Protein AF-A0A9E5N9U9-F1 (afdb_monomer_lite)

Secondary structure (DSSP, 8-state):
---SS-HHHHHHHHHHHHHHHHHHHHHHHHHHHHTT-HHHHHHHHHHHHHHHHHHHHHHHHHHHHHHH-TT-HHHHHHHHHHHHHHHHHTT-

Structure (mmCIF, N/CA/C/O backbone):
data_AF-A0A9E5N9U9-F1
#
_entry.id   AF-A0A9E5N9U9-F1
#
loop_
_atom_site.group_PDB
_atom_site.id
_atom_site.type_symbol
_atom_site.label_atom_id
_atom_site.label_alt_id
_atom_site.label_comp_id
_atom_site.label_asym_id
_atom_site.label_entity_id
_atom_site.label_seq_id
_atom_site.pdbx_PDB_ins_code
_atom_site.Cartn_x
_atom_site.Cartn_y
_atom_site.Cartn_z
_atom_site.occupancy
_atom_site.B_iso_or_equiv
_atom_site.auth_seq_id
_atom_site.auth_comp_id
_atom_site.auth_asym_id
_atom_site.auth_atom_id
_atom_site.pdbx_PDB_model_num
ATOM 1 N N . MET A 1 1 ? 27.899 -3.140 -14.387 1.00 47.84 1 MET A N 1
ATOM 2 C CA . MET A 1 1 ? 27.687 -2.300 -13.190 1.00 47.84 1 MET A CA 1
ATOM 3 C C . MET A 1 1 ? 27.108 -3.209 -12.120 1.00 47.84 1 MET A C 1
ATOM 5 O O . MET A 1 1 ? 26.216 -3.971 -12.453 1.00 47.84 1 MET A O 1
ATOM 9 N N . LYS A 1 2 ? 27.677 -3.247 -10.909 1.00 42.78 2 LYS A N 1
ATOM 10 C CA . LYS A 1 2 ? 27.134 -4.063 -9.809 1.00 42.78 2 LYS A CA 1
ATOM 11 C C . LYS A 1 2 ? 25.810 -3.419 -9.393 1.00 42.78 2 LYS A C 1
ATOM 13 O O . LYS A 1 2 ? 25.833 -2.262 -8.980 1.00 42.78 2 LYS A O 1
ATOM 18 N N . GLU A 1 3 ? 24.687 -4.106 -9.564 1.00 51.00 3 GLU A N 1
ATOM 19 C CA . GLU A 1 3 ? 23.405 -3.628 -9.042 1.00 51.00 3 GLU A CA 1
ATOM 20 C C . GLU A 1 3 ? 23.524 -3.474 -7.520 1.00 51.00 3 GLU A C 1
ATOM 22 O O . GLU A 1 3 ? 24.039 -4.357 -6.834 1.00 51.00 3 GLU A O 1
ATOM 27 N N . LEU A 1 4 ? 23.135 -2.306 -6.998 1.00 60.38 4 LEU A N 1
ATOM 28 C CA . LEU A 1 4 ? 23.250 -1.974 -5.572 1.00 60.38 4 LEU A CA 1
ATOM 29 C C . LEU A 1 4 ? 22.311 -2.832 -4.707 1.00 60.38 4 LEU A C 1
ATOM 31 O O . LEU A 1 4 ? 22.592 -3.028 -3.527 1.00 60.38 4 LEU A O 1
ATOM 35 N N . ILE A 1 5 ? 21.233 -3.360 -5.298 1.00 61.19 5 ILE A N 1
ATOM 36 C CA . ILE A 1 5 ? 20.288 -4.319 -4.717 1.00 61.19 5 ILE A 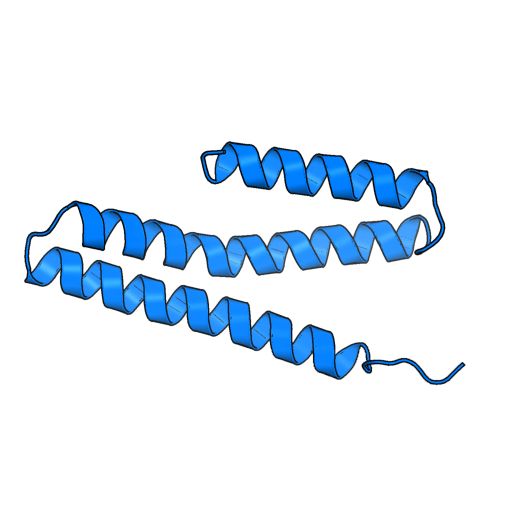CA 1
ATOM 37 C C . ILE A 1 5 ? 19.765 -5.193 -5.867 1.00 61.19 5 ILE A C 1
ATOM 39 O O . ILE A 1 5 ? 19.350 -4.652 -6.887 1.00 61.19 5 ILE A O 1
ATOM 43 N N . ASP A 1 6 ? 19.786 -6.515 -5.693 1.00 80.44 6 ASP A N 1
ATOM 44 C CA . ASP A 1 6 ? 19.175 -7.475 -6.624 1.00 80.44 6 ASP A CA 1
ATOM 45 C C . ASP A 1 6 ? 17.651 -7.254 -6.666 1.00 80.44 6 ASP A C 1
ATOM 47 O O . ASP A 1 6 ? 17.002 -7.136 -5.618 1.00 80.44 6 ASP A O 1
ATOM 51 N N . GLU A 1 7 ? 17.069 -7.194 -7.864 1.00 72.81 7 GLU A N 1
ATOM 52 C CA . GLU A 1 7 ? 15.626 -7.029 -8.073 1.00 72.81 7 GLU A CA 1
ATOM 53 C C . GLU A 1 7 ? 14.806 -8.025 -7.235 1.00 72.81 7 GLU A C 1
ATOM 55 O O . GLU A 1 7 ? 13.789 -7.660 -6.633 1.00 72.81 7 GLU A O 1
ATOM 60 N N . GLN A 1 8 ? 15.277 -9.267 -7.098 1.00 74.62 8 GLN A N 1
ATOM 61 C CA . GLN A 1 8 ? 14.604 -10.286 -6.294 1.00 74.62 8 GLN A CA 1
ATOM 62 C C . GLN A 1 8 ? 14.573 -9.928 -4.807 1.00 74.62 8 GLN A C 1
ATOM 64 O O . GLN A 1 8 ? 13.568 -10.179 -4.130 1.00 74.62 8 GLN A O 1
ATOM 69 N N . VAL A 1 9 ? 15.640 -9.316 -4.290 1.00 77.31 9 VAL A N 1
ATOM 70 C CA . VAL A 1 9 ? 15.713 -8.853 -2.897 1.00 77.31 9 VAL A CA 1
ATOM 71 C C . VAL A 1 9 ? 14.731 -7.705 -2.681 1.00 77.31 9 VAL A C 1
ATOM 73 O O . VAL A 1 9 ? 13.998 -7.711 -1.689 1.00 77.31 9 VAL A O 1
ATOM 76 N N . PHE A 1 10 ? 14.641 -6.770 -3.630 1.00 76.50 10 PHE A N 1
ATOM 77 C CA . PHE A 1 10 ? 13.674 -5.675 -3.568 1.00 76.50 10 PHE A CA 1
ATOM 78 C C . PHE A 1 10 ? 12.226 -6.187 -3.590 1.00 76.50 10 PHE A C 1
ATOM 80 O O . PHE A 1 10 ? 11.435 -5.833 -2.714 1.00 76.50 10 PHE A O 1
ATOM 87 N N . ILE A 1 11 ? 11.881 -7.078 -4.528 1.00 81.12 11 ILE A N 1
ATOM 88 C CA . ILE A 1 11 ? 10.532 -7.657 -4.638 1.00 81.12 11 ILE A CA 1
ATOM 89 C C . ILE A 1 11 ? 10.167 -8.438 -3.373 1.00 81.12 11 ILE A C 1
ATOM 91 O O . ILE A 1 11 ? 9.039 -8.340 -2.884 1.00 81.12 11 ILE A O 1
ATOM 95 N N . THR A 1 12 ? 11.112 -9.200 -2.819 1.00 83.06 12 THR A N 1
ATOM 96 C CA . THR A 1 12 ? 10.902 -9.946 -1.571 1.00 83.06 12 THR A CA 1
ATOM 97 C C . THR A 1 12 ? 10.645 -8.999 -0.402 1.00 83.06 12 THR A C 1
ATOM 99 O O . THR A 1 12 ? 9.694 -9.208 0.355 1.00 83.06 12 THR A O 1
ATOM 102 N N . GLY A 1 13 ? 11.425 -7.919 -0.291 1.00 81.88 13 GLY A N 1
ATOM 103 C CA . GLY A 1 13 ? 11.215 -6.874 0.710 1.00 81.88 13 GLY A CA 1
ATOM 104 C C . GLY A 1 13 ? 9.853 -6.195 0.568 1.00 81.88 13 GLY A C 1
ATOM 105 O O . GLY A 1 13 ? 9.133 -6.045 1.553 1.00 81.88 13 GLY A O 1
ATOM 106 N N . LEU A 1 14 ? 9.452 -5.863 -0.659 1.00 80.06 14 LEU A N 1
ATOM 107 C CA . LEU A 1 14 ? 8.172 -5.222 -0.947 1.00 80.06 14 LEU A CA 1
ATOM 108 C C . LEU A 1 14 ? 6.975 -6.126 -0.626 1.00 80.06 14 LEU A C 1
ATOM 110 O O . LEU A 1 14 ? 6.007 -5.676 -0.013 1.00 80.06 14 LEU A O 1
ATOM 114 N N . ARG A 1 15 ? 7.048 -7.415 -0.982 1.00 84.62 15 ARG A N 1
ATOM 115 C CA . ARG A 1 15 ? 6.041 -8.414 -0.587 1.00 84.62 15 ARG A CA 1
ATOM 116 C C . ARG A 1 15 ? 5.958 -8.541 0.928 1.00 84.62 15 ARG A C 1
ATOM 118 O O . ARG A 1 15 ? 4.857 -8.539 1.474 1.00 84.62 15 ARG A O 1
ATOM 125 N N . GLY A 1 16 ? 7.107 -8.611 1.601 1.00 85.00 16 GLY A N 1
ATOM 126 C CA . GLY A 1 16 ? 7.180 -8.620 3.059 1.00 85.00 16 GLY A CA 1
ATOM 127 C C . GLY A 1 16 ? 6.496 -7.396 3.665 1.00 85.00 16 GLY A C 1
ATOM 128 O O . GLY A 1 16 ? 5.642 -7.542 4.536 1.00 85.00 16 GLY A O 1
ATOM 129 N N . ALA A 1 17 ? 6.786 -6.201 3.150 1.00 81.06 17 ALA A N 1
ATOM 130 C CA . ALA A 1 17 ? 6.165 -4.956 3.590 1.00 81.06 17 ALA A CA 1
ATOM 131 C C . ALA A 1 17 ? 4.643 -4.948 3.371 1.00 81.06 17 ALA A C 1
ATOM 133 O O . ALA A 1 17 ? 3.905 -4.586 4.285 1.00 81.06 17 ALA A O 1
ATOM 134 N N . ALA A 1 18 ? 4.157 -5.399 2.210 1.00 83.25 18 ALA A N 1
ATOM 135 C CA . ALA A 1 18 ? 2.725 -5.490 1.922 1.00 83.25 18 ALA A CA 1
ATOM 136 C C . ALA A 1 18 ? 1.995 -6.421 2.908 1.00 83.25 18 ALA A C 1
ATOM 138 O O . ALA A 1 18 ? 0.945 -6.062 3.445 1.00 83.25 18 ALA A O 1
ATOM 139 N N . VAL A 1 19 ? 2.574 -7.592 3.196 1.00 88.25 19 VAL A N 1
ATOM 140 C CA . VAL A 1 19 ? 2.023 -8.554 4.164 1.00 88.25 19 VAL A CA 1
ATOM 141 C C . VAL A 1 19 ? 2.055 -7.986 5.582 1.00 88.25 19 VAL A C 1
ATOM 143 O O . VAL A 1 19 ? 1.065 -8.099 6.304 1.00 88.25 19 VAL A O 1
ATOM 146 N N . LEU A 1 20 ? 3.157 -7.346 5.981 1.00 88.44 20 LEU A N 1
ATOM 147 C CA . LEU A 1 20 ? 3.295 -6.736 7.304 1.00 88.44 20 LEU A CA 1
ATOM 148 C C . LEU A 1 20 ? 2.309 -5.586 7.513 1.00 88.44 20 LEU A C 1
ATOM 150 O O . LEU A 1 20 ? 1.692 -5.518 8.573 1.00 88.44 20 LEU A O 1
ATOM 154 N N . LEU A 1 21 ? 2.113 -4.722 6.512 1.00 85.44 21 LEU A N 1
ATOM 155 C CA . LEU A 1 21 ? 1.108 -3.656 6.553 1.00 85.44 21 LEU A CA 1
ATOM 156 C C . LEU A 1 21 ? -0.294 -4.231 6.737 1.00 85.44 21 LEU A C 1
ATOM 158 O O . LEU A 1 21 ? -1.041 -3.769 7.599 1.00 85.44 21 LEU A O 1
ATOM 162 N N . MET A 1 22 ? -0.626 -5.284 5.989 1.00 87.31 22 MET A N 1
ATOM 163 C CA . MET A 1 22 ? -1.927 -5.934 6.094 1.00 87.31 22 MET A CA 1
ATOM 164 C C . MET A 1 22 ? -2.128 -6.584 7.472 1.00 87.31 22 MET A C 1
ATOM 166 O O . MET A 1 22 ? -3.171 -6.398 8.100 1.00 87.31 22 MET A O 1
ATOM 170 N N . ALA A 1 23 ? -1.118 -7.295 7.982 1.00 89.25 23 ALA A N 1
ATOM 171 C CA . ALA A 1 23 ? -1.158 -7.925 9.299 1.00 89.25 23 ALA A CA 1
ATOM 172 C C . ALA A 1 23 ? -1.271 -6.887 10.428 1.00 89.25 23 ALA A C 1
ATOM 174 O O . ALA A 1 23 ? -2.122 -7.020 11.308 1.00 89.25 23 ALA A O 1
ATOM 175 N N . ALA A 1 24 ? -0.467 -5.821 10.378 1.00 87.31 24 ALA A N 1
ATOM 176 C CA . ALA A 1 24 ? -0.536 -4.713 11.325 1.00 87.31 24 ALA A CA 1
ATOM 177 C C . ALA A 1 24 ? -1.903 -4.016 11.272 1.00 87.31 24 ALA A C 1
ATOM 179 O O . ALA A 1 24 ? -2.491 -3.735 12.315 1.00 87.31 24 ALA A O 1
ATOM 180 N N . GLY A 1 25 ? -2.448 -3.802 10.073 1.00 87.69 25 GLY A N 1
ATOM 181 C CA . GLY A 1 25 ? -3.778 -3.236 9.888 1.00 87.69 25 GLY A CA 1
ATOM 182 C C . GLY A 1 25 ? -4.875 -4.074 10.537 1.00 87.69 25 GLY A C 1
ATOM 183 O O . GLY A 1 25 ? -5.705 -3.533 11.268 1.00 87.69 25 GLY A O 1
ATOM 184 N N . LEU A 1 26 ? -4.847 -5.399 10.355 1.00 90.75 26 LEU A N 1
ATOM 185 C CA . LEU A 1 26 ? -5.792 -6.309 11.011 1.00 90.75 26 LEU A CA 1
ATOM 186 C C . LEU A 1 26 ? -5.679 -6.219 12.537 1.00 90.75 26 LEU A C 1
ATOM 188 O O . LEU A 1 26 ? -6.697 -6.115 13.222 1.00 90.75 26 LEU A O 1
ATOM 192 N N . VAL A 1 27 ? -4.456 -6.196 13.074 1.00 91.25 27 VAL A N 1
ATOM 193 C CA . VAL A 1 27 ? -4.212 -6.048 14.517 1.00 91.25 27 VAL A CA 1
ATOM 194 C C . VAL A 1 27 ? -4.785 -4.728 15.038 1.00 91.25 27 VAL A C 1
ATOM 196 O O . VAL A 1 27 ? -5.523 -4.736 16.024 1.00 91.25 27 VAL A O 1
ATOM 199 N N . PHE A 1 28 ? -4.523 -3.604 14.368 1.00 89.00 28 PHE A N 1
ATOM 200 C CA . PHE A 1 28 ? -5.050 -2.298 14.773 1.00 89.00 28 PHE A CA 1
ATOM 201 C C . PHE A 1 28 ? -6.569 -2.194 14.629 1.00 89.00 28 PHE A C 1
ATOM 203 O O . PHE A 1 28 ? -7.211 -1.611 15.501 1.00 89.00 28 PHE A O 1
ATOM 210 N N . ALA A 1 29 ? -7.165 -2.807 13.603 1.00 88.44 29 ALA A N 1
ATOM 211 C CA . ALA A 1 29 ? -8.614 -2.840 13.429 1.00 88.44 29 ALA A CA 1
ATOM 212 C C . ALA A 1 29 ? -9.287 -3.649 14.549 1.00 88.44 29 ALA A C 1
ATOM 214 O O . ALA A 1 29 ? -10.237 -3.173 15.175 1.00 88.44 29 ALA A O 1
ATOM 215 N N . ILE A 1 30 ? -8.754 -4.837 14.866 1.00 91.69 30 ILE A N 1
ATOM 216 C CA . ILE A 1 30 ? -9.245 -5.694 15.956 1.00 91.69 30 ILE A CA 1
ATOM 217 C C . ILE A 1 30 ? -9.088 -4.990 17.308 1.00 91.69 30 ILE A C 1
ATOM 219 O O . ILE A 1 30 ? -10.026 -4.977 18.108 1.00 91.69 30 ILE A O 1
ATOM 223 N N . LEU A 1 31 ? -7.930 -4.377 17.570 1.00 91.12 31 LEU A N 1
ATOM 224 C CA . LEU A 1 31 ? -7.701 -3.595 18.787 1.00 91.12 31 LEU A C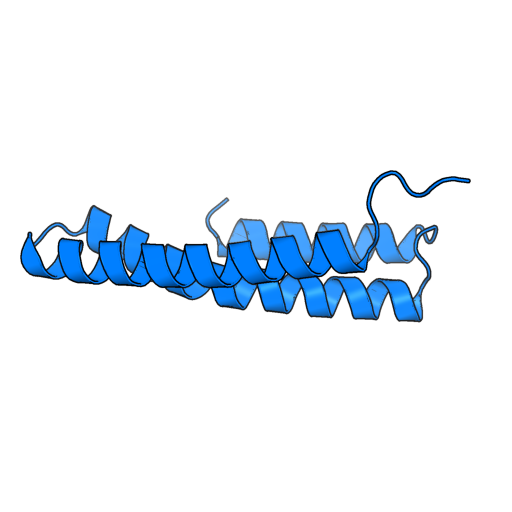A 1
ATOM 225 C C . LEU A 1 31 ? -8.627 -2.377 18.861 1.00 91.12 31 LEU A C 1
ATOM 227 O O . LEU A 1 31 ? -9.182 -2.111 19.923 1.00 91.12 31 LEU A O 1
ATOM 231 N N . GLY A 1 32 ? -8.847 -1.672 17.751 1.00 88.69 32 GLY A N 1
ATOM 232 C CA . GLY A 1 32 ? -9.780 -0.550 17.656 1.00 88.69 32 GLY A CA 1
ATOM 233 C C . GLY A 1 32 ? -11.209 -0.952 18.008 1.00 88.69 32 GLY A C 1
ATOM 234 O O . GLY A 1 32 ? -11.843 -0.284 18.827 1.00 88.69 32 GLY A O 1
ATOM 235 N N . TRP A 1 33 ? -11.677 -2.093 17.492 1.00 89.00 33 TRP A N 1
ATOM 236 C CA . TRP A 1 33 ? -12.971 -2.674 17.858 1.00 89.00 33 TRP A CA 1
ATOM 237 C C . TRP A 1 33 ? -13.044 -3.063 19.337 1.00 89.00 33 TRP A C 1
ATOM 239 O O . TRP A 1 33 ? -14.013 -2.716 20.013 1.00 89.00 33 TRP A O 1
ATOM 249 N N . ARG A 1 34 ? -12.020 -3.746 19.867 1.00 91.25 34 ARG A N 1
ATOM 250 C CA . ARG A 1 34 ? -11.989 -4.185 21.275 1.00 91.25 34 ARG A CA 1
ATOM 251 C C . ARG A 1 34 ? -11.937 -3.019 22.256 1.00 91.25 34 ARG A C 1
ATOM 253 O O . ARG A 1 34 ? -12.600 -3.057 23.287 1.00 91.25 34 ARG A O 1
ATOM 260 N N . LEU A 1 35 ? -11.169 -1.983 21.932 1.00 93.06 35 LEU A N 1
ATOM 261 C CA . LEU A 1 35 ? -10.990 -0.797 22.769 1.00 93.06 35 LEU A CA 1
ATOM 262 C C . LEU A 1 35 ? -12.043 0.289 22.497 1.00 93.06 35 LEU A C 1
ATOM 264 O O . LEU A 1 35 ? -11.980 1.352 23.112 1.00 93.06 35 LEU A O 1
ATOM 268 N N . LYS A 1 36 ? -12.985 0.047 21.570 1.00 88.81 36 LYS A N 1
ATOM 269 C CA . LYS A 1 36 ? -13.986 1.016 21.087 1.00 88.81 36 LYS A CA 1
ATOM 270 C C . LYS A 1 36 ? -13.366 2.361 20.673 1.00 88.81 36 LYS A C 1
ATOM 272 O O . LYS A 1 36 ? -13.970 3.419 20.848 1.00 88.81 36 LYS A O 1
ATOM 277 N N . LYS A 1 37 ? -12.141 2.335 20.135 1.00 83.06 37 LYS A N 1
ATOM 278 C CA . LYS A 1 37 ? -11.410 3.529 19.691 1.00 83.06 37 LYS A CA 1
ATOM 279 C C . LYS A 1 37 ? -11.505 3.679 18.177 1.00 83.06 37 LYS A C 1
ATOM 281 O O . LYS A 1 37 ? -10.744 3.054 17.440 1.00 83.06 37 LYS A O 1
ATOM 286 N N . SER A 1 38 ? -12.380 4.590 17.752 1.00 80.88 38 SER A N 1
ATOM 287 C CA . SER A 1 38 ? -12.586 4.982 16.349 1.00 80.88 38 SER A CA 1
ATOM 288 C C . SER A 1 38 ? -11.286 5.252 15.559 1.00 80.88 38 SER A C 1
ATOM 290 O O . SER A 1 38 ? -11.111 4.639 14.507 1.00 80.88 38 SER A O 1
ATOM 292 N N . PRO A 1 39 ? -10.304 6.043 16.050 1.00 87.69 39 PRO A N 1
ATOM 293 C CA . PRO A 1 39 ? -9.104 6.330 15.256 1.00 87.69 39 PRO A CA 1
ATOM 294 C C . PRO A 1 39 ? -8.208 5.103 15.023 1.00 87.69 39 PRO A C 1
ATOM 296 O O . PRO A 1 39 ? -7.631 4.973 13.948 1.00 87.69 39 PRO A O 1
ATOM 299 N N . LEU A 1 40 ? -8.118 4.176 15.989 1.00 83.69 40 LEU A N 1
ATOM 300 C CA . LEU A 1 40 ? -7.350 2.935 15.815 1.00 83.69 40 LEU A CA 1
ATOM 301 C C . LEU A 1 40 ? -8.000 2.019 14.774 1.00 83.69 40 LEU A C 1
ATOM 303 O O . LEU A 1 40 ? -7.307 1.358 14.006 1.00 83.69 40 LEU A O 1
ATOM 307 N N . GLN A 1 41 ? -9.334 1.991 14.757 1.00 85.88 41 GLN A N 1
ATOM 308 C CA . GLN A 1 41 ? -10.098 1.189 13.816 1.00 85.88 41 GLN A CA 1
ATOM 309 C C . GLN A 1 41 ? -9.935 1.711 12.384 1.00 85.88 41 GLN A C 1
ATOM 311 O O . GLN A 1 41 ? -9.633 0.924 11.489 1.00 85.88 41 GLN A O 1
ATOM 316 N N . SER A 1 42 ? -10.060 3.025 12.174 1.00 86.06 42 SER A N 1
ATOM 317 C CA . SER A 1 42 ? -9.845 3.655 10.864 1.00 86.06 42 SER A CA 1
ATOM 318 C C . SER A 1 42 ? -8.411 3.471 10.368 1.00 86.06 42 SER A C 1
ATOM 320 O O . SER A 1 42 ? -8.211 3.122 9.207 1.00 86.06 42 SER A O 1
ATOM 322 N N . LEU A 1 43 ? -7.415 3.627 11.252 1.00 86.88 43 LEU A N 1
ATOM 323 C CA . LEU A 1 43 ? -6.012 3.356 10.927 1.00 86.88 43 LEU A CA 1
ATOM 324 C C . LEU A 1 43 ? -5.803 1.889 10.530 1.00 86.88 43 LEU A C 1
ATOM 326 O O . LEU A 1 43 ? -5.147 1.606 9.531 1.00 86.88 43 LEU A O 1
ATOM 330 N N . GLY A 1 44 ? -6.385 0.961 11.291 1.00 86.56 44 GLY A N 1
ATOM 331 C CA . GLY A 1 44 ? -6.311 -0.464 11.001 1.00 86.56 44 GLY A CA 1
ATOM 332 C C . GLY A 1 44 ? -6.893 -0.811 9.635 1.00 86.56 44 GLY A C 1
ATOM 333 O O . GLY A 1 44 ? -6.218 -1.439 8.827 1.00 86.56 44 GLY A O 1
ATOM 334 N N . LEU A 1 45 ? -8.105 -0.337 9.335 1.00 88.56 45 LEU A N 1
ATOM 335 C CA . LEU A 1 45 ? -8.744 -0.543 8.032 1.00 88.56 45 LEU A CA 1
ATOM 336 C C . LEU A 1 45 ? -7.929 0.072 6.885 1.00 88.56 45 LEU A C 1
ATOM 338 O O . LEU A 1 45 ? -7.750 -0.576 5.854 1.00 88.56 45 LEU A O 1
ATOM 342 N N . GLY A 1 46 ? -7.381 1.275 7.082 1.00 86.69 46 GLY A N 1
ATOM 343 C CA . GLY A 1 46 ? -6.501 1.920 6.106 1.0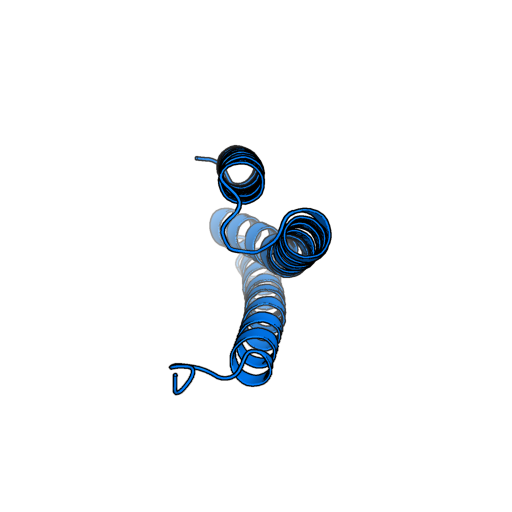0 86.69 46 GLY A CA 1
ATOM 344 C C . GLY A 1 46 ? -5.257 1.083 5.804 1.00 86.69 46 GLY A C 1
ATOM 345 O O . GLY A 1 46 ? -4.939 0.846 4.641 1.00 86.69 46 GLY A O 1
ATOM 346 N N . LEU A 1 47 ? -4.595 0.555 6.835 1.00 84.19 47 LEU A N 1
ATOM 347 C CA . LEU A 1 47 ? -3.410 -0.297 6.687 1.00 84.19 47 LEU A CA 1
ATOM 348 C C . LEU A 1 47 ? -3.720 -1.651 6.027 1.00 84.19 47 LEU A C 1
ATOM 350 O O . LEU A 1 47 ? -2.920 -2.131 5.222 1.00 84.19 47 LEU A O 1
ATOM 354 N N . VAL A 1 48 ? -4.889 -2.242 6.310 1.00 88.75 48 VAL A N 1
ATOM 355 C CA . VAL A 1 48 ? -5.341 -3.477 5.641 1.00 88.75 48 VAL A CA 1
ATOM 356 C C . VAL A 1 48 ? -5.469 -3.267 4.139 1.00 88.75 48 VAL A C 1
ATOM 358 O O . VAL A 1 48 ? -5.072 -4.141 3.378 1.00 88.75 48 VAL A O 1
ATOM 361 N N . ILE A 1 49 ? -5.998 -2.120 3.712 1.00 87.69 49 ILE A N 1
ATOM 362 C CA . ILE A 1 49 ? -6.162 -1.791 2.291 1.00 87.69 49 ILE A CA 1
ATOM 363 C C . ILE A 1 49 ? -4.824 -1.379 1.665 1.00 87.69 49 ILE A C 1
ATOM 365 O O . ILE A 1 49 ? -4.552 -1.734 0.518 1.00 87.69 49 ILE A O 1
ATOM 369 N N . ALA A 1 50 ? -3.963 -0.687 2.415 1.00 81.75 50 ALA A N 1
ATOM 370 C CA . ALA A 1 50 ? -2.676 -0.198 1.927 1.00 81.75 50 ALA A CA 1
ATOM 371 C C . ALA A 1 50 ? -1.740 -1.325 1.461 1.00 81.75 50 ALA A C 1
ATOM 373 O O . ALA A 1 50 ? -1.049 -1.152 0.462 1.00 81.75 50 ALA A O 1
ATOM 374 N N . GLY A 1 51 ? -1.736 -2.484 2.131 1.00 79.75 51 GLY A N 1
ATOM 375 C CA . GLY A 1 51 ? -0.914 -3.636 1.733 1.00 79.75 51 GLY A CA 1
ATOM 376 C C . GLY A 1 51 ? -1.209 -4.130 0.303 1.00 79.75 51 GLY A C 1
ATOM 377 O O . GLY A 1 51 ? -0.318 -4.098 -0.549 1.00 79.75 51 GLY A O 1
ATOM 378 N N . PRO A 1 52 ? -2.453 -4.544 -0.006 1.00 85.62 52 PRO A N 1
ATOM 379 C CA . PRO A 1 52 ? -2.880 -4.877 -1.363 1.00 85.62 52 PRO A CA 1
ATOM 380 C C . PRO A 1 52 ? -2.676 -3.736 -2.365 1.00 85.62 52 PRO A C 1
ATOM 382 O O . PRO A 1 52 ? -2.256 -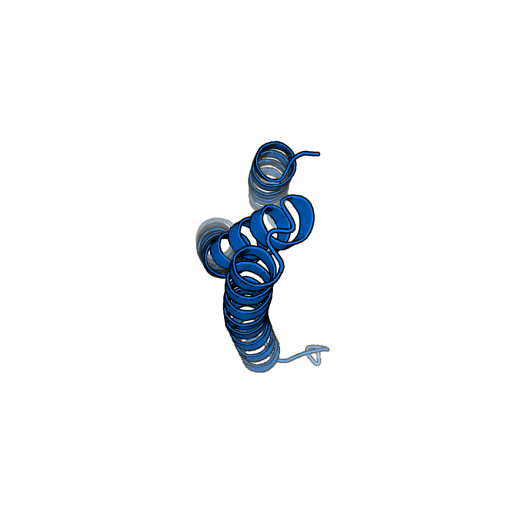3.990 -3.494 1.00 85.62 52 PRO A O 1
ATOM 385 N N . LEU A 1 53 ? -2.933 -2.485 -1.964 1.00 86.12 53 LEU A N 1
ATOM 386 C CA . LEU A 1 53 ? -2.766 -1.322 -2.839 1.00 86.12 53 LEU A CA 1
ATOM 387 C C . LEU A 1 53 ? -1.300 -1.133 -3.260 1.00 86.12 53 LEU A C 1
ATOM 389 O O . LEU A 1 53 ? -1.022 -0.924 -4.438 1.00 86.12 53 LEU A O 1
ATOM 393 N N . LEU A 1 54 ? -0.364 -1.272 -2.317 1.00 81.69 54 LEU A N 1
ATOM 394 C CA . LEU A 1 54 ? 1.080 -1.216 -2.557 1.00 81.69 54 LEU A CA 1
ATOM 395 C C . LEU A 1 54 ? 1.522 -2.302 -3.549 1.00 81.69 54 LEU A C 1
ATOM 397 O O . LEU A 1 54 ? 2.313 -2.042 -4.454 1.00 81.69 54 LEU A O 1
ATOM 401 N N . TRP A 1 55 ? 0.978 -3.513 -3.411 1.00 83.62 55 TRP A N 1
ATOM 402 C CA . TRP A 1 55 ? 1.269 -4.605 -4.337 1.00 83.62 55 TRP A CA 1
ATOM 403 C C . TRP A 1 55 ? 0.716 -4.341 -5.743 1.00 83.62 55 TRP A C 1
ATOM 405 O O . TRP A 1 55 ? 1.413 -4.555 -6.734 1.00 83.62 55 TRP A O 1
ATOM 415 N N . LEU A 1 56 ? -0.511 -3.827 -5.851 1.00 84.88 56 LEU A N 1
ATOM 416 C CA . LEU A 1 56 ? -1.101 -3.444 -7.137 1.00 84.88 56 LEU A CA 1
ATOM 417 C C . LEU A 1 56 ? -0.310 -2.326 -7.822 1.00 84.88 56 LEU A C 1
ATOM 419 O O . LEU A 1 56 ? -0.081 -2.395 -9.029 1.00 84.88 56 LEU A O 1
ATOM 423 N N . LEU A 1 57 ? 0.148 -1.336 -7.054 1.00 81.94 57 LEU A N 1
ATOM 424 C CA . LEU A 1 57 ? 1.014 -0.262 -7.538 1.00 81.94 57 LEU A CA 1
ATOM 425 C C . LEU A 1 57 ? 2.317 -0.807 -8.119 1.00 81.94 57 LEU A C 1
ATOM 427 O O . LEU A 1 57 ? 2.718 -0.398 -9.205 1.00 81.94 57 LEU A O 1
ATOM 431 N N . TRP A 1 58 ? 2.938 -1.775 -7.445 1.00 82.25 58 TRP A N 1
ATOM 432 C CA . TRP A 1 58 ? 4.136 -2.439 -7.952 1.00 82.25 58 TRP A CA 1
ATOM 433 C C . TRP A 1 58 ? 3.894 -3.191 -9.259 1.00 82.25 58 TRP A C 1
ATOM 435 O O . TRP A 1 58 ? 4.688 -3.083 -10.189 1.00 82.25 58 TRP A O 1
ATOM 445 N N . LEU A 1 59 ? 2.784 -3.924 -9.365 1.00 83.69 59 LEU A N 1
ATOM 446 C CA . LEU A 1 59 ? 2.434 -4.625 -10.601 1.00 83.69 59 LEU A CA 1
ATOM 447 C C . LEU A 1 59 ? 2.182 -3.649 -11.756 1.00 83.69 59 LEU A C 1
ATOM 449 O O . LEU A 1 59 ? 2.587 -3.918 -12.887 1.00 83.69 59 LEU A O 1
ATOM 453 N N . ALA A 1 60 ? 1.530 -2.517 -11.482 1.00 82.19 60 ALA A N 1
ATOM 454 C CA . ALA A 1 60 ? 1.329 -1.465 -12.470 1.00 82.19 60 ALA A CA 1
ATOM 455 C C . ALA A 1 60 ? 2.670 -0.857 -12.913 1.00 82.19 60 ALA A C 1
ATOM 457 O O . ALA A 1 60 ? 2.931 -0.775 -14.111 1.00 82.19 60 ALA A O 1
ATOM 458 N N . TYR A 1 61 ? 3.538 -0.516 -11.958 1.00 76.06 61 TYR A N 1
ATOM 459 C CA . TYR A 1 61 ? 4.895 -0.018 -12.194 1.00 76.06 61 TYR A CA 1
ATOM 460 C C . TYR A 1 61 ? 5.723 -0.987 -13.052 1.00 76.06 61 TYR A C 1
ATOM 462 O O . TYR A 1 61 ? 6.299 -0.581 -14.061 1.00 76.06 61 TYR A O 1
ATOM 470 N N . GLY A 1 62 ? 5.717 -2.278 -12.704 1.00 77.81 62 GLY A N 1
ATOM 471 C CA . GLY A 1 62 ? 6.417 -3.325 -13.448 1.00 77.81 62 GLY A CA 1
ATOM 472 C C . GLY A 1 62 ? 5.953 -3.409 -14.901 1.00 77.81 62 GLY A C 1
ATOM 473 O O . GLY A 1 62 ? 6.777 -3.355 -15.807 1.00 77.81 62 GLY A O 1
ATOM 474 N N . LYS A 1 63 ? 4.635 -3.410 -15.148 1.00 82.38 63 LYS A N 1
ATOM 475 C CA . LYS A 1 63 ? 4.085 -3.411 -16.517 1.00 82.38 63 LYS A CA 1
ATOM 476 C C . LYS A 1 63 ? 4.458 -2.169 -17.322 1.00 82.38 63 LYS A C 1
ATOM 478 O O . LYS A 1 63 ? 4.682 -2.257 -18.527 1.00 82.38 63 LYS A O 1
ATOM 483 N N . VAL A 1 64 ? 4.494 -1.006 -16.677 1.00 78.06 64 VAL A N 1
ATOM 484 C CA . VAL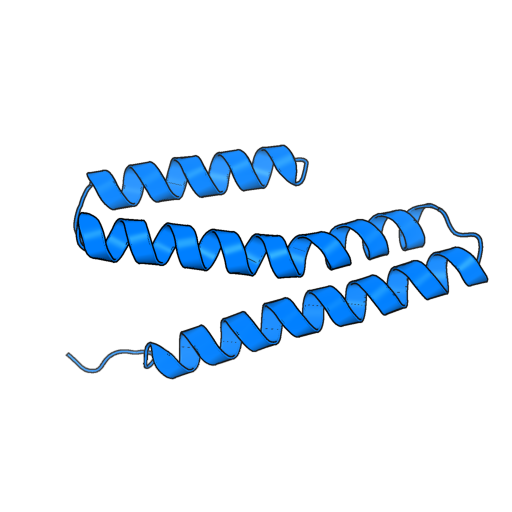 A 1 64 ? 4.905 0.248 -17.322 1.00 78.06 64 VAL A CA 1
ATOM 485 C C . VAL A 1 64 ? 6.374 0.168 -17.734 1.00 78.06 64 VAL A C 1
ATOM 487 O O . VAL A 1 64 ? 6.712 0.549 -18.853 1.00 78.06 64 VAL A O 1
ATOM 490 N N . ILE A 1 65 ? 7.237 -0.376 -16.877 1.00 76.69 65 ILE A N 1
ATOM 491 C CA . ILE A 1 65 ? 8.655 -0.573 -17.189 1.00 76.69 65 ILE A CA 1
ATOM 492 C C . ILE A 1 65 ? 8.865 -1.613 -18.280 1.00 76.69 65 ILE A C 1
ATOM 494 O O . ILE A 1 65 ? 9.645 -1.358 -19.192 1.00 76.69 65 ILE A O 1
ATOM 498 N N . GLU A 1 66 ? 8.168 -2.745 -18.230 1.00 78.81 66 GLU A N 1
ATOM 499 C CA . GLU A 1 66 ? 8.244 -3.767 -19.279 1.00 78.81 66 GLU A CA 1
ATOM 500 C C . GLU A 1 66 ? 7.854 -3.199 -20.650 1.00 78.81 66 GLU A C 1
ATOM 502 O O . GLU A 1 66 ? 8.447 -3.562 -21.663 1.00 78.81 66 GLU A O 1
ATOM 507 N N . HIS A 1 67 ? 6.876 -2.287 -20.692 1.00 77.50 67 HIS A N 1
ATOM 508 C CA . HIS A 1 67 ? 6.397 -1.711 -21.945 1.00 77.50 67 HIS A CA 1
ATOM 509 C C . HIS A 1 67 ? 7.253 -0.546 -22.462 1.00 77.50 67 HIS A C 1
ATOM 511 O O . HIS A 1 67 ? 7.467 -0.436 -23.669 1.00 77.50 67 HIS A O 1
ATOM 517 N N . PHE A 1 68 ? 7.719 0.346 -21.583 1.00 73.62 68 PHE A N 1
ATOM 518 C CA . PHE A 1 68 ? 8.399 1.579 -21.995 1.00 73.62 68 PHE A CA 1
ATOM 519 C C . PHE A 1 68 ? 9.912 1.593 -21.731 1.00 73.62 68 PHE A C 1
ATOM 521 O O . PHE A 1 68 ? 10.614 2.413 -22.319 1.00 73.62 68 PHE A O 1
ATOM 528 N N . GLY A 1 69 ? 10.428 0.704 -20.884 1.00 68.00 69 GLY A N 1
ATOM 529 C CA . GLY A 1 69 ? 11.808 0.717 -20.400 1.00 68.00 69 GLY A CA 1
ATOM 530 C C . GLY A 1 69 ? 12.032 1.709 -19.250 1.00 68.00 69 GLY A C 1
ATOM 531 O O . GLY A 1 69 ? 11.392 2.765 -19.182 1.00 68.00 69 GLY A O 1
ATOM 532 N N . LEU A 1 70 ? 12.967 1.359 -18.356 1.00 63.78 70 LEU A N 1
ATOM 533 C CA . LEU A 1 70 ? 13.339 2.122 -17.150 1.00 63.78 70 LEU A CA 1
ATOM 534 C C . LEU A 1 70 ? 13.738 3.580 -17.442 1.00 63.78 70 LEU A C 1
ATOM 536 O O . LEU A 1 70 ? 13.385 4.470 -16.675 1.00 63.78 70 LEU A O 1
ATOM 540 N N . ASP A 1 71 ? 14.400 3.827 -18.575 1.00 62.00 71 ASP A N 1
ATOM 541 C CA . ASP A 1 71 ? 14.930 5.149 -18.950 1.00 62.00 71 ASP A CA 1
ATOM 542 C C . ASP A 1 71 ? 13.964 5.996 -19.792 1.00 62.00 71 ASP A C 1
ATOM 544 O O . ASP A 1 71 ? 14.318 7.064 -20.302 1.00 62.00 71 ASP A O 1
ATOM 548 N N . SER A 1 72 ? 12.723 5.548 -19.978 1.00 63.72 72 SER A N 1
ATOM 549 C CA . SER A 1 72 ? 11.768 6.328 -20.755 1.00 63.72 72 SER A CA 1
ATOM 550 C C . SER A 1 72 ? 11.145 7.450 -19.920 1.00 63.72 72 SER A C 1
ATOM 552 O O . SER A 1 72 ? 10.505 7.236 -18.889 1.00 63.72 72 SER A O 1
ATOM 554 N N . VAL A 1 73 ? 11.223 8.676 -20.444 1.00 63.28 73 VAL A N 1
ATOM 555 C CA . VAL A 1 73 ? 10.491 9.847 -19.918 1.00 63.28 73 VAL A CA 1
ATOM 556 C C . VAL A 1 73 ? 8.984 9.555 -19.808 1.00 63.28 73 VAL A C 1
ATOM 558 O O . VAL A 1 73 ? 8.302 10.054 -18.914 1.00 63.28 73 VAL A O 1
ATOM 561 N N . LYS A 1 74 ? 8.469 8.686 -20.690 1.00 60.31 74 LYS A N 1
ATOM 562 C CA . LYS A 1 74 ? 7.082 8.204 -20.679 1.00 60.31 74 LYS A CA 1
ATOM 563 C C . LYS A 1 74 ? 6.783 7.323 -19.458 1.00 60.31 74 LYS A C 1
ATOM 565 O O . LYS A 1 74 ? 5.758 7.538 -18.816 1.00 60.31 74 LYS A O 1
ATOM 570 N N . GLY A 1 75 ? 7.671 6.392 -19.103 1.00 62.53 75 GLY A N 1
ATOM 571 C CA . GLY A 1 75 ? 7.530 5.538 -17.920 1.00 62.53 75 GLY A CA 1
ATOM 572 C C . GLY A 1 75 ? 7.574 6.334 -16.615 1.00 62.53 75 GLY A C 1
ATOM 573 O O . GLY A 1 75 ? 6.732 6.132 -15.740 1.00 62.53 75 GLY A O 1
ATOM 574 N N . LEU A 1 76 ? 8.475 7.320 -16.521 1.00 62.53 76 LEU A N 1
ATOM 575 C CA . LEU A 1 76 ? 8.525 8.253 -15.390 1.00 62.53 76 LEU A CA 1
ATOM 576 C C . LEU A 1 76 ? 7.203 9.027 -15.234 1.00 62.53 76 LEU A C 1
ATOM 578 O O . LEU A 1 76 ? 6.660 9.101 -14.133 1.00 62.53 76 LEU A O 1
ATOM 582 N N . GLY A 1 77 ? 6.659 9.561 -16.334 1.00 66.81 77 GLY A N 1
ATOM 583 C CA . GLY A 1 77 ? 5.391 10.296 -16.326 1.00 66.81 77 GLY A CA 1
ATOM 584 C C . GLY A 1 77 ? 4.209 9.453 -15.842 1.00 66.81 77 GLY A C 1
ATOM 585 O O . GLY A 1 77 ? 3.428 9.911 -15.010 1.00 66.81 77 GLY A O 1
ATOM 586 N N . VAL A 1 78 ? 4.103 8.201 -16.298 1.00 69.31 78 VAL A N 1
ATOM 587 C CA . VAL A 1 78 ? 3.045 7.285 -15.842 1.00 69.31 78 VAL A CA 1
ATOM 588 C C . VAL A 1 78 ? 3.206 6.950 -14.359 1.00 69.31 78 VAL A C 1
ATOM 590 O O . VAL A 1 78 ? 2.220 6.986 -13.627 1.00 69.31 78 VAL A O 1
ATOM 593 N N . ASN A 1 79 ? 4.429 6.703 -13.884 1.00 70.62 79 ASN A N 1
ATOM 594 C CA . ASN A 1 79 ? 4.675 6.431 -12.467 1.00 70.62 79 ASN A CA 1
ATOM 595 C C . ASN A 1 79 ? 4.301 7.610 -11.574 1.00 70.62 79 ASN A C 1
ATOM 597 O O . ASN A 1 79 ? 3.649 7.411 -10.553 1.00 70.62 79 ASN A O 1
ATOM 601 N N . ILE A 1 80 ? 4.643 8.836 -11.974 1.00 72.00 80 ILE A N 1
ATOM 602 C CA . ILE A 1 80 ? 4.238 10.044 -11.249 1.00 72.00 80 ILE A CA 1
ATOM 603 C C . ILE A 1 80 ? 2.712 10.126 -11.167 1.00 72.00 80 ILE A C 1
ATOM 605 O O . ILE A 1 80 ? 2.181 10.318 -10.080 1.00 72.00 80 ILE A O 1
ATOM 609 N N . VAL A 1 81 ? 1.993 9.928 -12.276 1.00 77.69 81 VAL A N 1
ATOM 610 C CA . VAL A 1 81 ? 0.519 9.958 -12.283 1.00 77.69 81 VAL A CA 1
ATOM 611 C C . VAL A 1 81 ? -0.062 8.881 -11.365 1.00 77.69 81 VAL A C 1
ATOM 613 O O . VAL A 1 81 ? -0.952 9.166 -10.569 1.00 77.69 81 VAL A O 1
ATOM 616 N N . VAL A 1 82 ? 0.470 7.661 -11.428 1.00 74.88 82 VAL A N 1
ATOM 617 C CA . VAL A 1 82 ? 0.047 6.535 -10.589 1.00 74.88 82 VAL A CA 1
ATOM 618 C C . VAL A 1 82 ? 0.279 6.828 -9.099 1.00 74.88 82 VAL A C 1
ATOM 620 O O . VAL A 1 82 ? -0.630 6.625 -8.294 1.00 74.88 82 VAL A O 1
ATOM 623 N N . PHE A 1 83 ? 1.443 7.366 -8.725 1.00 77.94 83 PHE A N 1
ATOM 624 C CA . PHE A 1 83 ? 1.748 7.736 -7.339 1.00 77.94 83 PHE A CA 1
ATOM 625 C C . PHE A 1 83 ? 0.949 8.948 -6.852 1.00 77.94 83 PHE A C 1
ATOM 627 O O . PHE A 1 83 ? 0.526 8.960 -5.700 1.00 77.94 83 PHE A O 1
ATOM 634 N N . VAL A 1 84 ? 0.695 9.940 -7.708 1.00 76.69 84 VAL A N 1
ATOM 635 C CA . VAL A 1 84 ? -0.151 11.097 -7.379 1.00 76.69 84 VAL A CA 1
ATOM 636 C C . VAL A 1 84 ? -1.588 10.652 -7.126 1.00 76.69 84 VAL A C 1
ATOM 638 O O . VAL A 1 84 ? -2.160 11.014 -6.103 1.00 76.69 84 VAL A O 1
ATOM 641 N N . ILE A 1 85 ? -2.159 9.818 -8.001 1.00 77.62 85 ILE A N 1
ATOM 642 C CA . ILE A 1 85 ? -3.509 9.269 -7.810 1.00 77.62 85 ILE A CA 1
ATOM 643 C C . ILE A 1 85 ? -3.565 8.437 -6.527 1.00 77.62 85 ILE A C 1
ATOM 645 O O . ILE A 1 85 ? -4.494 8.596 -5.738 1.00 77.62 85 ILE A O 1
ATOM 649 N N . ALA A 1 86 ? -2.567 7.585 -6.284 1.00 75.12 86 ALA A N 1
ATOM 650 C CA . ALA A 1 86 ? -2.491 6.809 -5.051 1.00 75.12 86 ALA A CA 1
ATOM 651 C C . ALA A 1 86 ? -2.390 7.701 -3.805 1.00 75.12 86 ALA A C 1
ATOM 653 O O . ALA A 1 86 ? -3.052 7.419 -2.812 1.00 75.12 86 ALA A O 1
ATOM 654 N N . GLY A 1 87 ? -1.613 8.785 -3.867 1.00 71.62 87 GLY A N 1
ATOM 655 C CA . GLY A 1 87 ? -1.498 9.773 -2.798 1.00 71.62 87 GLY A CA 1
ATOM 656 C C . GLY A 1 87 ? -2.830 10.453 -2.492 1.00 71.62 87 GLY A C 1
ATOM 657 O O . GLY A 1 87 ? -3.257 10.450 -1.341 1.00 71.62 87 GLY A O 1
ATOM 658 N N . ILE A 1 88 ? -3.524 10.946 -3.521 1.00 74.75 88 ILE A N 1
ATOM 659 C CA . ILE A 1 88 ? -4.851 11.573 -3.388 1.00 74.75 88 ILE A CA 1
ATOM 660 C C . ILE A 1 88 ? -5.858 10.585 -2.782 1.00 74.75 88 ILE A C 1
ATOM 662 O O . ILE A 1 88 ? -6.588 10.921 -1.854 1.00 74.75 88 ILE A O 1
ATOM 666 N N . LEU A 1 89 ? -5.882 9.335 -3.261 1.00 70.62 89 LEU A N 1
ATOM 667 C CA . LEU A 1 89 ? -6.761 8.295 -2.713 1.00 70.62 89 LEU A CA 1
ATOM 668 C C . LEU A 1 89 ? -6.409 7.921 -1.266 1.00 70.62 89 LEU A C 1
ATOM 670 O O . LEU A 1 89 ? -7.294 7.535 -0.504 1.00 70.62 89 LEU A O 1
ATOM 674 N N . ALA A 1 90 ? -5.138 8.036 -0.883 1.00 69.12 90 ALA A N 1
ATOM 675 C CA . ALA A 1 90 ? -4.668 7.815 0.481 1.00 69.12 90 ALA A CA 1
ATOM 676 C C . ALA A 1 90 ? -4.878 9.030 1.409 1.00 69.12 90 ALA A C 1
ATOM 678 O O . ALA A 1 90 ? -4.612 8.916 2.607 1.00 69.12 90 ALA A O 1
ATOM 679 N N . GLY A 1 91 ? -5.385 10.156 0.893 1.00 61.22 91 GLY A N 1
ATOM 680 C CA . GLY A 1 91 ? -5.724 11.345 1.678 1.00 61.22 91 GLY A CA 1
ATOM 681 C C . GLY A 1 91 ? -4.622 12.403 1.780 1.00 61.22 91 GLY A C 1
ATOM 682 O O . GLY A 1 91 ? -4.607 13.136 2.770 1.00 61.22 91 GLY A O 1
ATOM 683 N N . LEU A 1 92 ? -3.710 12.473 0.799 1.00 53.88 92 LEU A N 1
ATOM 684 C CA . LEU A 1 92 ? -2.935 13.693 0.520 1.00 53.88 92 LEU A CA 1
ATOM 685 C C . LEU A 1 92 ? -3.816 14.785 -0.098 1.00 53.88 92 LEU A C 1
ATOM 687 O O . LEU A 1 92 ? -4.691 14.441 -0.926 1.00 53.88 92 LEU A O 1
#

Radius of gyration: 16.36 Å; chains: 1; bounding box: 42×24×45 Å

pLDDT: mean 78.36, std 10.63, range [42.78, 93.06]

Sequence (92 aa):
MKELIDEQVFITGLRGAAVLLMAAGLVFAILGWRLKKSPLQSLGLGLVIAGPLLWLLWLAYGKVIEHFGLDSVKGLGVNIVVFVIAGILAGL

Foldseek 3Di:
DPDPDDPVRVVVVLLVQLVVLLVCLCVQLVVCVVVVPPVSNVSSVLSNVVSVLSVVLVVVLVVLCVVQNPPDPSSVVVNVVSVVVVVVVSPD

=== Feature glossary ===
The features interleaved in this record are:

— What the protein is —

Sequence gives the chain of amino acids in standard one-letter code (A=alanine, C=cysteine, …, Y=tyrosine), read N→C. It is the only feature that is directly encoded by the gene; all structural features are derived from the folded form of this sequence.

Database cross-references. InterPro integrates a dozen domain/family signature databases into unified entries with residue-range hits. GO terms attach function/process/location labels with evidence codes. CATH codes position the fold in a four-level structural taxonomy. Organism is the NCBI-taxonomy species name.

— Where its atoms are —

Atomic coordinates in PDBx/mmCIF format — the same representation the Protein Data Bank distributes. Each line of the _atom_site loop places one backbone atom in Cartesian space (units: ångströms, origin: arbitrary).

The six renders are orthographic vi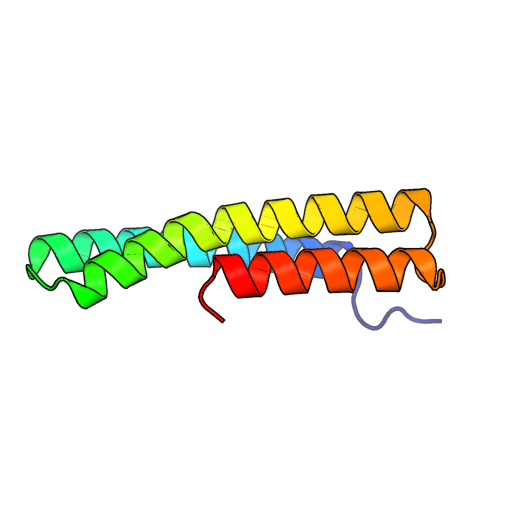ews along the three Cartesian axes in both directions. Representation (cartoon, sticks, or surface) and color scheme (sequence-rainbow or by-chain) vary across proteins so the training set covers all the common visualization conventions.

— Local backbone conformation —

Eight-state secondary structure (DSSP): H is the canonical α-helix, G the tighter 3₁₀-helix, I the wider π-helix; E/B are β-structure, T and S are turns and bends, and '-' is everything else. DSSP derives these from the pattern of main-chain N–H···O=C hydrogen bonds, not from the sequence.

P-SEA three-state annotation labels each residue as helix, strand, or coil based purely on the geometry of the Cα trace. It serves as a fallback when the full backbone (and thus DSSP) is unavailable.

The φ/ψ torsion pair specifies the backbone conformation at each residue. φ rotates about the N–Cα bond, ψ about the Cα–C bond. Steric clashes forbid most of the (φ, ψ) plane — the allowed regions (α-helix basin, β-sheet basin, left-handed helix) are the Ramachandran-allowed regions.

— Global shape and packing —

The geometric summary reports three shape descriptors. Rg (radius of gyration) measures how spread out the Cα atoms are about their centre of mass; compact globular proteins have small Rg, elongated or unfolded ones large. Cα contacts (<8 Å, |i−j|>4) count long-range residue pairs in spatial proximity — high for tightly packed folds, near zero for rods or random coil. The bounding-box extents give the protein's footprint along x, y, z in Å.

Solvent-accessible surface area (SASA) is the area in Å² traced out by the centre of a 1.4 Å probe sphere (a water molecule) rolled over the protein's van der Waals surface (Shrake–Rupley / Lee–Richards construction). Buried residues have near-zero SASA; fully exposed residues can exceed 200 Å². The total SASA scales roughly with the number of surface residues.

The contact map is a binary N×N matrix image: pixel (i, j) is dark where Cα_i and Cα_j are within 8 Å and |i−j|>4. Because the |i−j|>4 filter removes local helical contacts, off-diagonal stripes parallel to the main diagonal indicate parallel β-sheets; stripes perpendicular to it indicate antiparallel β-sheets. The Ramachandran plot scatters every residue's (φ, ψ) pair against the sterically allowed regions. The PAE heatmap renders the predicted-aligned-error matrix.

— Structural neighborhood —

3Di is Foldseek's structural alphabet. Each residue is assigned one of twenty discrete states based on how its Cα sits relative to its spatial (not sequential) neighbors. Aligning 3Di strings finds structural homologs roughly as well as full 3D superposition, but orders of magnitude faster.

Nearest PDB neighbors are the top structural matches found by Foldseek when searching this structure against the entire Protein Data Bank. Each hit reports a TM-score (0 to 1; >0.5 almost always implies the same fold) and an E-value. These are *structural* homologs — they may share no detectable sequence similarity.

— Confidence and disorder —

For AlphaFold models, the B-factor field carries pLDDT — the model's own estimate of local accuracy on a 0–100 scale. Regions with pLDDT<50 should be treated as essentially unmodeled; they often correspond to intrinsically disordered segments.

Crystallographic B-factors measure how much each atom's electron density is smeared out, in Å². They rise in mobile loops and surface residues and fall in the buried interior. In AlphaFold models this column is repurposed to hold pLDDT instead.

Predicted aligned error is AlphaFold's pairwise confidence. Unlike pLDDT (per-residue), PAE is per-residue-pair and captures whether two parts of the structure are correctly placed relative to each other. Units are ångströms of expected positional error.